Protein AF-A0A0K8PI45-F1 (afdb_monomer)

Secondary structure (DSSP, 8-state):
-HHHHHHTT-HHHHHHHHTSGGGGGS-HHHHHHHHHHHHHHHHHTT-HHHHHHHH-STTTT-SS--TTHHHHHHHHHHHHHHTT-HHHHHHHHHHHHHH-TT--S-HHHHHHHHTT-----TT----------------

pLDDT: mean 88.5, std 16.89, range [37.84, 98.69]

Nearest PDB structures (foldseek):
  7t6d-assembly1_B  TM=7.467E-01  e=3.863E-02  Escherichia coli
  5jhe-assembly1_A-2  TM=7.079E-01  e=7.406E-02  Saccharomyces cerevisiae S288C
  5dbk-assembly1_B  TM=7.147E-01  e=1.052E+00  Bacillus thuringiensis Bt407
  8gl8-assembly1_I  TM=6.540E-01  e=1.735E+00  Flavobacterium johnsoniae
  8ppl-assembly1_Iv  TM=5.389E-01  e=1.162E+00  Homo sapiens

Solvent-accessible surface area (backbone atoms only — not comparable to full-atom values): 8057 Å² total; per-residue (Å²): 110,43,58,56,34,34,78,68,76,35,29,68,59,13,36,56,57,45,68,34,78,67,45,77,74,42,54,73,67,54,42,50,52,36,35,52,41,31,21,51,24,26,45,79,70,69,36,34,72,60,17,41,60,53,52,63,47,75,73,68,76,44,89,71,81,50,99,56,44,21,62,53,29,36,55,42,14,53,34,29,39,76,66,69,39,49,75,60,12,48,57,28,16,52,57,9,43,77,50,34,86,81,62,85,62,65,33,60,59,58,37,34,49,77,68,72,49,80,86,74,67,86,79,76,75,82,86,85,86,90,82,85,85,83,88,85,92,82,134

InterPro domains:
  IPR011990 Tetratricopeptide-like helical domain superfamily [G3DSA:1.25.40.10] (1-135)
  IPR011990 Tetratricopeptide-like helical domain superfamily [SSF48452] (2-102)

Radius of gyration: 21.33 Å; Cα contacts (8 Å, |Δi|>4): 146; chains: 1; bounding box: 35×62×61 Å

Organism: Streptomyces azureus (NCBI:txid146537)

Mean predicted aligned error: 8.24 Å

Structure (mmCIF, N/CA/C/O backbone):
data_AF-A0A0K8PI45-F1
#
_entry.id   AF-A0A0K8PI45-F1
#
loop_
_atom_site.group_PDB
_atom_site.id
_atom_site.type_symbol
_atom_site.label_atom_id
_atom_site.label_alt_id
_atom_site.label_comp_id
_atom_site.label_asym_id
_atom_site.label_entity_id
_atom_site.label_seq_id
_atom_site.pdbx_PDB_ins_code
_atom_site.Cartn_x
_atom_site.Cartn_y
_atom_site.Cartn_z
_atom_site.occupancy
_atom_site.B_iso_or_equiv
_atom_site.auth_seq_id
_atom_site.auth_comp_id
_atom_site.auth_asym_id
_atom_site.auth_atom_id
_atom_site.pdbx_PDB_model_num
ATOM 1 N N . MET A 1 1 ? 7.998 -3.359 14.413 1.00 76.81 1 MET A N 1
ATOM 2 C CA . MET A 1 1 ? 7.149 -3.571 15.609 1.00 76.81 1 MET A CA 1
ATOM 3 C C . MET A 1 1 ? 5.669 -3.460 15.256 1.00 76.81 1 MET A C 1
ATOM 5 O O . MET A 1 1 ? 4.974 -4.438 15.459 1.00 76.81 1 MET A O 1
ATOM 9 N N . ALA A 1 2 ? 5.201 -2.361 14.649 1.00 85.00 2 ALA A N 1
ATOM 10 C CA . ALA A 1 2 ? 3.801 -2.249 14.211 1.00 85.00 2 ALA A CA 1
ATOM 11 C C . ALA A 1 2 ? 3.386 -3.331 13.189 1.00 85.00 2 ALA A C 1
ATOM 13 O O . ALA A 1 2 ? 2.350 -3.962 13.353 1.00 85.00 2 ALA A O 1
ATOM 14 N N . ASP A 1 3 ? 4.238 -3.623 12.200 1.00 86.31 3 ASP A N 1
ATOM 15 C CA . ASP A 1 3 ? 3.992 -4.702 11.226 1.00 86.31 3 ASP A CA 1
ATOM 16 C C . ASP A 1 3 ? 3.883 -6.093 11.884 1.00 86.31 3 ASP A C 1
ATOM 18 O O . ASP A 1 3 ? 3.066 -6.920 11.490 1.00 86.31 3 ASP A O 1
ATOM 22 N N . CYS A 1 4 ? 4.638 -6.323 12.965 1.00 87.25 4 CYS A N 1
ATOM 23 C CA . CYS A 1 4 ? 4.587 -7.578 13.712 1.00 87.25 4 CYS A CA 1
ATOM 24 C C . CYS A 1 4 ? 3.240 -7.766 14.424 1.00 87.25 4 CYS A C 1
ATOM 26 O O . CYS A 1 4 ? 2.741 -8.883 14.458 1.00 87.25 4 CYS A O 1
ATOM 28 N N . GLU A 1 5 ? 2.624 -6.706 14.964 1.00 92.19 5 GLU A N 1
ATOM 29 C CA . GLU A 1 5 ? 1.279 -6.821 15.553 1.00 92.19 5 GLU A CA 1
ATOM 30 C C . GLU A 1 5 ? 0.236 -7.182 14.485 1.00 92.19 5 GLU A C 1
ATOM 32 O O . GLU A 1 5 ? -0.629 -8.016 14.750 1.00 92.19 5 GLU A O 1
ATOM 37 N N . ARG A 1 6 ? 0.360 -6.645 13.259 1.00 90.6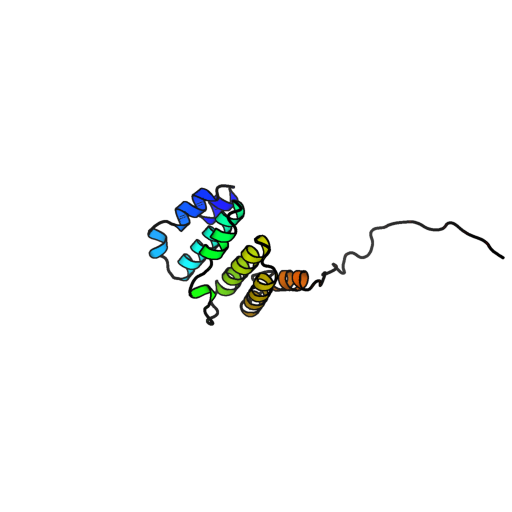2 6 ARG A N 1
ATOM 38 C CA . ARG A 1 6 ? -0.489 -7.040 12.122 1.00 90.62 6 ARG A CA 1
ATOM 39 C C . ARG A 1 6 ? -0.334 -8.531 11.808 1.00 90.62 6 ARG A C 1
ATOM 41 O O . ARG A 1 6 ? -1.327 -9.250 11.779 1.00 90.62 6 ARG A O 1
ATOM 48 N N . GLY A 1 7 ? 0.905 -9.015 11.688 1.00 84.88 7 GLY A N 1
ATOM 49 C CA . GLY A 1 7 ? 1.199 -10.438 11.466 1.00 84.88 7 GLY A CA 1
ATOM 50 C C . GLY A 1 7 ? 0.716 -11.375 12.586 1.00 84.88 7 GLY A C 1
ATOM 51 O O . GLY A 1 7 ? 0.512 -12.560 12.347 1.00 84.88 7 GLY A O 1
ATOM 52 N N . LEU A 1 8 ? 0.482 -10.850 13.795 1.00 90.75 8 LEU A N 1
ATOM 53 C CA . LEU A 1 8 ? -0.118 -11.569 14.927 1.00 90.75 8 LEU A CA 1
ATOM 54 C C . LEU A 1 8 ? -1.656 -11.461 14.976 1.00 90.75 8 LEU A C 1
ATOM 56 O O . LEU A 1 8 ? -2.258 -11.823 15.990 1.00 90.75 8 LEU A O 1
ATOM 60 N N . GLY A 1 9 ? -2.293 -10.942 13.922 1.00 91.56 9 GLY A N 1
ATOM 61 C CA . GLY A 1 9 ? -3.746 -10.782 13.831 1.00 91.56 9 GLY A CA 1
ATOM 62 C C . GLY A 1 9 ? -4.298 -9.641 14.687 1.00 91.56 9 GLY A C 1
ATOM 63 O O . GLY A 1 9 ? -5.431 -9.722 15.152 1.00 91.56 9 GLY A O 1
ATOM 64 N N . ARG A 1 10 ? -3.498 -8.598 14.947 1.00 95.31 10 ARG A N 1
ATOM 65 C CA . ARG A 1 10 ? -3.889 -7.418 15.744 1.00 95.31 10 ARG A CA 1
ATOM 66 C C . ARG A 1 10 ? -3.748 -6.124 14.933 1.00 95.31 10 ARG A C 1
ATOM 68 O O . ARG A 1 10 ? -2.937 -5.259 15.291 1.00 95.31 10 ARG A O 1
ATOM 75 N N . PRO A 1 11 ? -4.490 -5.981 13.824 1.00 95.25 11 PRO A N 1
ATOM 76 C CA . PRO A 1 11 ? -4.386 -4.817 12.946 1.00 95.25 11 PRO A CA 1
ATOM 77 C C . PRO A 1 11 ? -4.694 -3.491 13.663 1.00 95.25 11 PRO A C 1
ATOM 79 O O . PRO A 1 11 ? -4.076 -2.472 13.359 1.00 95.25 11 PRO A O 1
ATOM 82 N N . GLU A 1 12 ? -5.560 -3.485 14.676 1.00 95.25 12 GLU A N 1
ATOM 83 C CA . GLU A 1 12 ? -5.893 -2.288 15.455 1.00 95.25 12 GLU A CA 1
ATOM 84 C C . GLU A 1 12 ? -4.668 -1.739 16.194 1.00 95.25 12 GLU A C 1
ATOM 86 O O . GL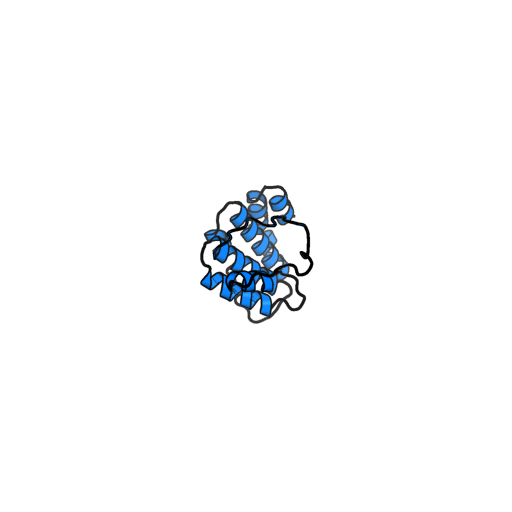U A 1 12 ? -4.397 -0.541 16.156 1.00 95.25 12 GLU A O 1
ATOM 91 N N . LYS A 1 13 ? -3.850 -2.618 16.788 1.00 94.81 13 LYS A N 1
ATOM 92 C CA . LYS A 1 13 ? -2.611 -2.196 17.459 1.00 94.81 13 LYS A CA 1
ATOM 93 C C . LYS A 1 13 ? -1.590 -1.646 16.473 1.00 94.81 13 LYS A C 1
ATOM 95 O O . LYS A 1 13 ? -0.878 -0.696 16.792 1.00 94.81 13 LYS A O 1
ATOM 100 N N . ALA A 1 14 ? -1.510 -2.226 15.276 1.00 94.75 14 ALA A N 1
ATOM 101 C CA . ALA A 1 14 ? -0.649 -1.700 14.224 1.00 94.75 14 ALA A CA 1
ATOM 102 C C . ALA A 1 14 ? -1.067 -0.272 13.825 1.00 94.75 14 ALA A C 1
ATOM 104 O O . ALA A 1 14 ? -0.198 0.575 13.606 1.00 94.75 14 ALA A O 1
ATOM 105 N N . LEU A 1 15 ? -2.375 0.020 13.800 1.00 95.25 15 LEU A N 1
ATOM 106 C CA . LEU A 1 15 ? -2.891 1.371 13.570 1.00 95.25 15 LEU A CA 1
ATOM 107 C C . LEU A 1 15 ? -2.580 2.339 14.702 1.00 95.25 15 LEU A C 1
ATOM 109 O O . LEU A 1 15 ? -2.118 3.444 14.417 1.00 95.25 15 LEU A O 1
ATOM 113 N N . ASP A 1 16 ? -2.775 1.929 15.954 1.00 95.50 16 ASP A N 1
ATOM 114 C CA . ASP A 1 16 ? -2.450 2.766 17.112 1.00 95.50 16 ASP A CA 1
ATOM 115 C C . ASP A 1 16 ? -0.975 3.186 17.080 1.00 95.50 16 ASP A C 1
ATOM 117 O O . ASP A 1 16 ? -0.636 4.358 17.251 1.00 95.50 16 ASP A O 1
ATOM 121 N N . MET A 1 17 ? -0.086 2.239 16.769 1.00 94.69 17 MET A N 1
ATOM 122 C CA . MET A 1 17 ? 1.345 2.505 16.636 1.00 94.69 17 MET A CA 1
ATOM 123 C C . MET A 1 17 ? 1.678 3.403 15.440 1.00 94.69 17 MET A C 1
ATOM 125 O O . MET A 1 17 ? 2.581 4.232 15.531 1.00 94.69 17 MET A O 1
ATOM 129 N N . ALA A 1 18 ? 0.973 3.252 14.317 1.00 94.31 18 ALA A N 1
ATOM 130 C CA . ALA A 1 18 ? 1.173 4.086 13.134 1.00 94.31 18 ALA A CA 1
ATOM 131 C C . ALA A 1 18 ? 0.618 5.508 13.270 1.00 94.31 18 ALA A C 1
ATOM 133 O O . ALA A 1 18 ? 1.105 6.412 12.592 1.00 94.31 18 ALA A O 1
ATOM 134 N N . GLY A 1 19 ? -0.361 5.714 14.152 1.00 92.00 19 GLY A N 1
ATOM 135 C CA . GLY A 1 19 ? -0.903 7.027 14.501 1.00 92.00 19 GLY A CA 1
ATOM 136 C C . GLY A 1 19 ? -0.161 7.740 15.634 1.00 92.00 19 GLY A C 1
ATOM 137 O O . GLY A 1 19 ? -0.535 8.859 15.985 1.00 92.00 19 GLY A O 1
ATOM 138 N N . ALA A 1 20 ? 0.864 7.118 16.224 1.00 95.19 20 ALA A N 1
ATOM 139 C CA . ALA A 1 20 ? 1.569 7.674 17.372 1.00 95.19 20 ALA A CA 1
ATOM 140 C C . ALA A 1 20 ? 2.336 8.970 17.008 1.00 95.19 20 ALA A C 1
ATOM 142 O O . ALA A 1 20 ? 2.958 9.036 15.942 1.00 95.19 20 ALA A O 1
ATOM 143 N N . PRO A 1 21 ? 2.374 9.994 17.887 1.00 93.50 21 PRO A N 1
ATOM 144 C CA . PRO A 1 21 ? 3.078 11.254 17.623 1.00 93.50 21 PRO A CA 1
ATOM 145 C C . PRO A 1 21 ? 4.567 11.086 17.283 1.00 93.50 21 PRO A C 1
ATOM 147 O O . PRO A 1 21 ? 5.155 11.911 16.581 1.00 93.50 21 PRO A O 1
A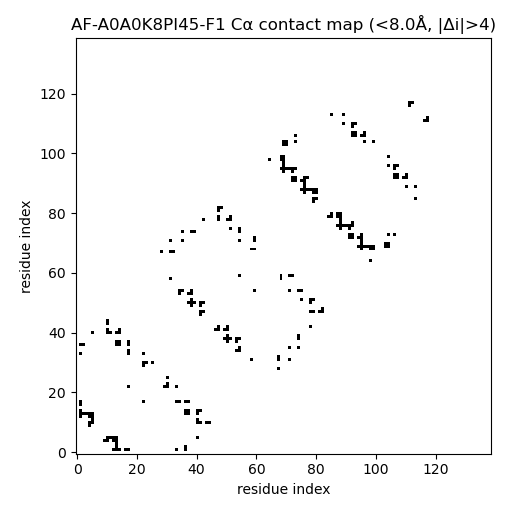TOM 150 N N . GLU A 1 22 ? 5.193 10.019 17.776 1.00 93.94 22 GLU A N 1
ATOM 151 C CA . GLU A 1 22 ? 6.582 9.648 17.515 1.00 93.94 22 GLU A CA 1
ATOM 152 C C . GLU A 1 22 ? 6.850 9.385 16.032 1.00 93.94 22 GLU A C 1
ATOM 154 O O . GLU A 1 22 ? 7.962 9.635 15.571 1.00 93.94 22 GLU A O 1
ATOM 159 N N . VAL A 1 23 ? 5.842 8.957 15.264 1.00 94.12 23 VAL A N 1
ATOM 160 C CA . VAL A 1 23 ? 5.972 8.709 13.821 1.00 94.12 23 VAL A CA 1
ATOM 161 C C . VAL A 1 23 ? 6.366 9.985 13.076 1.00 94.12 23 VAL A C 1
ATOM 163 O O . VAL A 1 23 ? 7.175 9.933 12.153 1.00 94.12 23 VAL A O 1
ATOM 166 N N . HIS A 1 24 ? 5.899 11.156 13.520 1.00 91.56 24 HIS A N 1
ATOM 167 C CA . HIS A 1 24 ? 6.281 12.443 12.925 1.00 91.56 24 HIS A CA 1
ATOM 168 C C . HIS A 1 24 ? 7.754 12.809 13.140 1.00 91.56 24 HIS A C 1
ATOM 170 O O . HIS A 1 24 ? 8.273 13.681 12.446 1.00 91.56 24 HIS A O 1
ATOM 176 N N . LYS A 1 25 ? 8.426 12.160 14.098 1.00 94.81 25 LYS A N 1
ATOM 177 C CA . LYS A 1 25 ? 9.853 12.358 14.383 1.00 94.81 25 LYS A CA 1
ATOM 178 C C . LYS A 1 25 ? 10.745 11.445 13.541 1.00 94.81 25 LYS A C 1
ATOM 180 O O . LYS A 1 25 ? 11.956 11.648 13.533 1.00 94.81 25 LYS A O 1
ATOM 185 N N . LEU A 1 26 ? 10.171 10.445 12.869 1.00 95.62 26 LEU A N 1
ATOM 186 C CA . LEU A 1 26 ? 10.907 9.589 11.945 1.00 95.62 26 LEU A CA 1
ATOM 187 C C . LEU A 1 26 ? 11.327 10.379 10.707 1.00 95.62 26 LEU A C 1
ATOM 189 O O . LEU A 1 26 ? 10.720 11.393 10.345 1.00 95.62 26 LEU A O 1
ATOM 193 N N . ASP A 1 27 ? 12.353 9.874 10.034 1.00 95.94 27 ASP A N 1
ATOM 194 C CA . ASP A 1 27 ? 12.712 10.341 8.708 1.00 95.94 27 ASP A CA 1
ATOM 195 C C . ASP A 1 27 ? 11.612 10.005 7.688 1.00 95.94 27 ASP A C 1
ATOM 197 O O . ASP A 1 27 ? 10.622 9.322 7.971 1.00 95.94 27 ASP A O 1
ATOM 201 N N . LYS A 1 28 ? 11.765 10.517 6.464 1.00 94.69 28 LYS A N 1
ATOM 202 C CA . LYS A 1 28 ? 10.740 10.333 5.434 1.00 94.69 28 LYS A CA 1
ATOM 203 C C . LYS A 1 28 ? 10.511 8.851 5.117 1.00 94.69 28 LYS A C 1
ATOM 205 O O . LYS A 1 28 ? 9.360 8.464 4.933 1.00 94.69 28 LYS A O 1
ATOM 210 N N . ALA A 1 29 ? 11.577 8.049 5.105 1.00 95.44 29 ALA A N 1
ATOM 211 C CA . ALA A 1 29 ? 11.496 6.608 4.909 1.00 95.44 29 ALA A CA 1
ATOM 212 C C . ALA A 1 29 ? 10.610 5.968 5.984 1.00 95.44 29 ALA A C 1
ATOM 214 O O . ALA A 1 29 ? 9.597 5.357 5.657 1.00 95.44 29 ALA A O 1
ATOM 215 N N . GLY A 1 30 ? 10.915 6.203 7.266 1.00 96.44 30 GLY A N 1
ATOM 216 C CA . GLY A 1 30 ? 10.136 5.677 8.383 1.00 96.44 30 GLY A CA 1
ATOM 217 C C . GLY A 1 30 ? 8.675 6.130 8.369 1.00 96.44 30 GLY A C 1
ATOM 218 O O . GLY A 1 30 ? 7.783 5.329 8.635 1.00 96.44 30 GLY A O 1
ATOM 219 N N . GLN A 1 31 ? 8.393 7.380 7.992 1.00 96.56 31 GLN A N 1
ATOM 220 C CA . GLN A 1 31 ? 7.012 7.856 7.840 1.00 96.56 31 GLN A CA 1
ATOM 221 C C . GLN A 1 31 ? 6.249 7.113 6.732 1.00 96.56 31 GLN A C 1
ATOM 223 O O . GLN A 1 31 ? 5.066 6.811 6.899 1.00 96.56 31 GLN A O 1
ATOM 228 N N . VAL A 1 32 ? 6.903 6.811 5.605 1.00 97.19 32 VAL A N 1
ATOM 229 C CA . VAL A 1 32 ? 6.291 6.023 4.526 1.00 97.19 32 VAL A CA 1
ATOM 230 C C . VAL A 1 32 ? 6.080 4.573 4.959 1.00 97.19 32 VAL A C 1
ATOM 232 O O . VAL A 1 32 ? 4.996 4.042 4.728 1.00 97.19 32 VAL A O 1
ATOM 235 N N . GLU A 1 33 ? 7.040 3.959 5.652 1.00 96.44 33 GLU A N 1
ATOM 236 C CA . GLU A 1 33 ? 6.870 2.607 6.201 1.00 96.44 33 GLU A CA 1
ATOM 237 C C . GLU A 1 33 ? 5.674 2.530 7.152 1.00 96.44 33 GLU A C 1
ATOM 239 O O . GLU A 1 33 ? 4.827 1.648 7.022 1.00 96.44 33 GLU A O 1
ATOM 244 N N . MET A 1 34 ? 5.538 3.488 8.074 1.00 97.19 34 MET A N 1
ATOM 245 C CA . MET A 1 34 ? 4.400 3.503 8.998 1.00 97.19 34 MET A CA 1
ATOM 246 C C . MET A 1 34 ? 3.063 3.684 8.268 1.00 97.19 34 MET A C 1
ATOM 248 O O . MET A 1 34 ? 2.062 3.088 8.667 1.00 97.19 34 MET A O 1
ATOM 252 N N . ARG A 1 35 ? 3.040 4.437 7.162 1.00 97.50 35 ARG A N 1
ATOM 253 C CA . ARG A 1 35 ? 1.862 4.558 6.291 1.00 97.50 35 ARG A CA 1
ATOM 254 C C . ARG A 1 35 ? 1.520 3.238 5.596 1.00 97.50 35 ARG A C 1
ATOM 256 O O . ARG A 1 35 ? 0.348 2.870 5.572 1.00 97.50 35 ARG A O 1
ATOM 263 N N . LEU A 1 36 ? 2.516 2.525 5.069 1.00 97.81 36 LEU A N 1
ATOM 264 C CA . LEU A 1 36 ? 2.336 1.200 4.466 1.00 97.81 36 LEU A CA 1
ATOM 265 C C . LEU A 1 36 ? 1.763 0.206 5.484 1.00 97.81 36 LEU A C 1
ATOM 267 O O . LEU A 1 36 ? 0.772 -0.467 5.199 1.00 97.81 36 LEU A O 1
ATOM 271 N N . VAL A 1 37 ? 2.314 0.186 6.701 1.00 97.38 37 VAL A N 1
ATOM 272 C CA . VAL A 1 37 ? 1.817 -0.662 7.795 1.00 97.38 37 VAL A CA 1
ATOM 273 C C . VAL A 1 37 ? 0.364 -0.334 8.136 1.00 97.38 37 VAL A C 1
ATOM 275 O O . VAL A 1 37 ? -0.456 -1.247 8.248 1.00 97.38 37 VAL A O 1
ATOM 278 N N . ALA A 1 38 ? 0.028 0.954 8.262 1.00 97.81 38 ALA A N 1
ATOM 279 C CA . ALA A 1 38 ? -1.328 1.394 8.571 1.00 97.81 38 ALA A CA 1
ATOM 280 C C . ALA A 1 38 ? -2.335 1.035 7.470 1.00 97.81 38 ALA A C 1
ATOM 282 O O . ALA A 1 38 ? -3.470 0.659 7.756 1.00 97.81 38 ALA A O 1
ATOM 283 N N . ALA A 1 39 ? -1.935 1.151 6.206 1.00 98.19 39 ALA A N 1
ATOM 284 C CA . ALA A 1 39 ? -2.777 0.769 5.084 1.00 98.19 39 ALA A CA 1
ATOM 285 C C . ALA A 1 39 ? -3.024 -0.745 5.052 1.00 98.19 39 ALA A C 1
ATOM 287 O O . ALA A 1 39 ? -4.170 -1.161 4.905 1.00 98.19 39 ALA A O 1
ATOM 288 N N . GLY A 1 40 ? -1.984 -1.557 5.274 1.00 97.31 40 GLY A N 1
ATOM 289 C CA . GLY A 1 40 ? -2.118 -3.010 5.405 1.00 97.31 40 GLY A CA 1
ATOM 290 C C . GLY A 1 40 ? -3.078 -3.396 6.531 1.00 97.31 40 GLY A C 1
ATOM 291 O O . GLY A 1 40 ? -4.020 -4.144 6.306 1.00 97.31 40 GLY A O 1
ATOM 292 N N . ALA A 1 41 ? -2.928 -2.792 7.713 1.00 97.75 41 ALA A N 1
ATOM 293 C CA . ALA A 1 41 ? -3.823 -3.047 8.842 1.00 97.75 41 ALA A CA 1
ATOM 294 C C . ALA A 1 41 ? -5.292 -2.696 8.537 1.00 97.75 41 ALA A C 1
ATOM 296 O O . ALA A 1 41 ? -6.201 -3.423 8.929 1.00 97.75 41 ALA A O 1
ATOM 297 N N . ARG A 1 42 ? -5.544 -1.605 7.801 1.00 98.19 42 ARG A N 1
ATOM 298 C CA . ARG A 1 42 ? -6.899 -1.259 7.343 1.00 98.19 42 ARG A CA 1
ATOM 299 C C . ARG A 1 42 ? -7.466 -2.299 6.384 1.00 98.19 42 ARG A C 1
ATOM 301 O O . ARG A 1 42 ? -8.636 -2.646 6.513 1.00 98.19 42 ARG A O 1
ATOM 308 N N . ARG A 1 43 ? -6.656 -2.818 5.459 1.00 97.31 43 ARG A N 1
ATOM 309 C CA . ARG A 1 43 ? -7.084 -3.876 4.531 1.00 97.31 43 ARG A CA 1
ATOM 310 C C . ARG A 1 43 ? -7.445 -5.166 5.254 1.00 97.31 43 ARG A C 1
ATOM 312 O O . ARG A 1 43 ? -8.494 -5.723 4.953 1.00 97.31 43 ARG A O 1
ATOM 319 N N . ASP A 1 44 ? -6.657 -5.570 6.245 1.00 96.00 44 ASP A N 1
ATOM 320 C CA . ASP A 1 44 ? -6.934 -6.768 7.050 1.00 96.00 44 ASP A CA 1
ATOM 321 C C . ASP A 1 44 ? -8.281 -6.677 7.784 1.00 96.00 44 ASP A C 1
ATOM 323 O O . ASP A 1 44 ? -8.958 -7.680 7.991 1.00 96.00 44 ASP A O 1
ATOM 327 N N . MET A 1 45 ? -8.709 -5.462 8.136 1.00 96.44 45 MET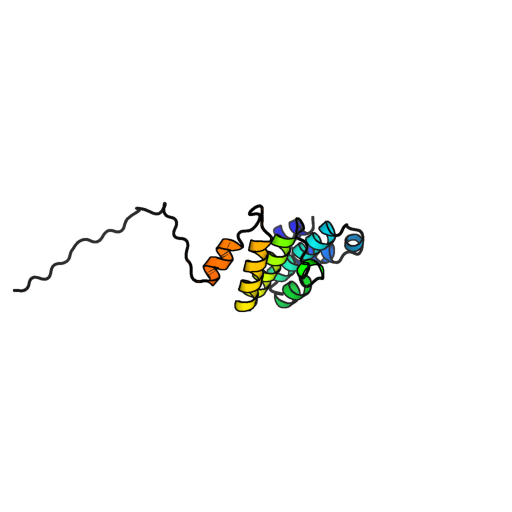 A N 1
ATOM 328 C CA . MET A 1 45 ? -10.020 -5.191 8.738 1.00 96.44 45 MET A CA 1
ATOM 329 C C . MET A 1 45 ? -11.135 -4.932 7.708 1.00 96.44 45 MET A C 1
ATOM 331 O O . MET A 1 45 ? -12.226 -4.504 8.084 1.00 96.44 45 MET A O 1
ATOM 335 N N . GLY A 1 46 ? -10.874 -5.107 6.410 1.00 96.69 46 GLY A N 1
ATOM 336 C CA . GLY A 1 46 ? -11.826 -4.827 5.328 1.00 96.69 46 GLY A CA 1
ATOM 337 C C . GLY A 1 46 ? -12.092 -3.336 5.073 1.00 96.69 46 GLY A C 1
ATOM 338 O O . GLY A 1 46 ? -13.001 -2.983 4.325 1.00 96.69 46 GLY A O 1
ATOM 339 N N . GLN A 1 47 ? -11.308 -2.434 5.664 1.00 98.25 47 GLN A N 1
ATOM 340 C CA . GLN A 1 47 ? -11.465 -0.980 5.548 1.00 98.25 47 GLN A CA 1
ATOM 341 C C . GLN A 1 47 ? -10.742 -0.442 4.302 1.00 98.25 47 GLN A C 1
ATOM 343 O O . GLN A 1 47 ? -9.820 0.373 4.395 1.00 98.25 47 GLN A O 1
ATOM 348 N N . LEU A 1 48 ? -11.141 -0.918 3.123 1.00 98.25 48 LEU A N 1
ATOM 349 C CA . LEU A 1 48 ? -10.419 -0.690 1.866 1.00 98.25 48 LEU A CA 1
ATOM 350 C C . LEU A 1 48 ? -10.329 0.794 1.480 1.00 98.25 48 LEU A C 1
ATOM 352 O O . LEU A 1 48 ? -9.235 1.286 1.205 1.00 98.25 48 LEU A O 1
ATOM 356 N N . ASP A 1 49 ? -11.432 1.540 1.564 1.00 98.25 49 ASP A N 1
ATOM 357 C CA . ASP A 1 49 ? -11.436 2.982 1.271 1.00 98.25 49 ASP A CA 1
ATOM 358 C C . ASP A 1 49 ? -10.486 3.756 2.189 1.00 98.25 49 ASP A C 1
ATOM 360 O O . ASP A 1 49 ? -9.735 4.634 1.755 1.00 98.25 49 ASP A O 1
ATOM 364 N N . ALA A 1 50 ? -10.462 3.393 3.472 1.00 98.25 50 ALA A N 1
ATOM 365 C CA . ALA A 1 50 ? -9.564 4.012 4.430 1.00 98.25 50 ALA A CA 1
ATOM 366 C C . ALA A 1 50 ? -8.099 3.654 4.131 1.00 98.25 50 ALA A C 1
ATOM 368 O O . ALA A 1 50 ? -7.221 4.500 4.313 1.00 98.25 50 ALA A O 1
ATOM 369 N N . ALA A 1 51 ? -7.809 2.434 3.667 1.00 98.38 51 ALA A N 1
ATOM 370 C CA . ALA A 1 51 ? -6.466 2.037 3.246 1.00 98.38 51 ALA A CA 1
ATOM 371 C C . ALA A 1 51 ? -5.988 2.864 2.042 1.00 98.38 51 ALA A C 1
ATOM 373 O O . ALA A 1 51 ? -4.875 3.390 2.068 1.00 98.38 51 ALA A O 1
ATOM 374 N N . ILE A 1 52 ? -6.854 3.060 1.044 1.00 98.62 52 ILE A N 1
ATOM 375 C CA . ILE A 1 52 ? -6.582 3.902 -0.129 1.00 98.62 52 ILE A CA 1
ATOM 376 C C . ILE A 1 52 ? -6.253 5.332 0.314 1.00 98.62 52 ILE A C 1
ATOM 378 O O . ILE A 1 52 ? -5.189 5.849 -0.024 1.00 98.62 52 ILE A O 1
ATOM 382 N N . VAL A 1 53 ? -7.109 5.955 1.132 1.00 98.44 53 VAL A N 1
ATOM 383 C CA . VAL A 1 53 ? -6.884 7.322 1.643 1.00 98.44 53 VAL A CA 1
ATOM 384 C C . VAL A 1 53 ? -5.595 7.419 2.461 1.00 98.44 53 VAL A C 1
ATOM 386 O O . VAL A 1 53 ? -4.879 8.411 2.380 1.00 98.44 53 VAL A O 1
ATOM 389 N N . THR A 1 54 ? -5.257 6.380 3.225 1.00 98.00 54 THR A N 1
ATOM 390 C CA . THR A 1 54 ? -4.023 6.343 4.026 1.00 98.00 54 THR A CA 1
ATOM 391 C C . THR A 1 54 ? -2.776 6.449 3.161 1.00 98.00 54 THR A C 1
ATOM 393 O O . THR A 1 54 ? -1.830 7.141 3.535 1.00 98.00 54 THR A O 1
ATOM 396 N N . LEU A 1 55 ? -2.777 5.761 2.019 1.00 98.25 55 LEU A N 1
ATOM 397 C CA . LEU A 1 55 ? -1.656 5.686 1.083 1.00 98.25 55 LEU A CA 1
ATOM 398 C C . LEU A 1 55 ? -1.514 6.940 0.215 1.00 98.25 55 LEU A C 1
ATOM 400 O O . LEU A 1 55 ? -0.426 7.199 -0.297 1.00 98.25 55 LEU A O 1
ATOM 404 N N . GLN A 1 56 ? -2.573 7.742 0.079 1.00 97.56 56 GLN A N 1
ATOM 405 C CA . GLN A 1 56 ? -2.512 9.015 -0.632 1.00 97.56 56 GLN A CA 1
ATOM 406 C C . GLN A 1 56 ? -1.601 9.994 0.110 1.00 97.56 56 GLN A C 1
ATOM 408 O O . GLN A 1 56 ? -1.896 10.477 1.204 1.00 97.56 56 GLN A O 1
ATOM 413 N N . SER A 1 57 ? -0.457 10.295 -0.497 1.00 95.12 57 SER A N 1
ATOM 414 C CA . SER A 1 57 ? 0.514 11.233 0.051 1.00 95.12 57 SER A CA 1
ATOM 415 C C . SER A 1 57 ? 1.327 11.905 -1.061 1.00 95.12 57 SER A C 1
ATOM 417 O O . SER A 1 57 ? 1.346 11.418 -2.195 1.00 95.12 57 SER A O 1
ATOM 419 N N . PRO A 1 58 ? 2.037 13.010 -0.767 1.00 95.25 58 PRO A N 1
ATOM 420 C CA . PRO A 1 58 ? 2.931 13.637 -1.741 1.00 95.25 58 PRO A CA 1
ATOM 421 C C . PRO A 1 58 ? 4.010 12.681 -2.268 1.00 95.25 58 PRO A C 1
ATOM 423 O O . PRO A 1 58 ? 4.453 12.812 -3.405 1.00 95.25 58 PRO A O 1
ATOM 426 N N . GLU A 1 59 ? 4.424 11.701 -1.460 1.00 95.81 59 GLU A N 1
ATOM 427 C CA . GLU A 1 59 ? 5.413 10.695 -1.853 1.00 95.81 59 GLU A CA 1
ATOM 428 C C . GLU A 1 59 ? 4.875 9.728 -2.912 1.00 95.81 59 GLU A C 1
ATOM 430 O O . GLU A 1 59 ? 5.628 9.348 -3.805 1.00 95.81 59 GLU A O 1
ATOM 435 N N . LEU A 1 60 ? 3.584 9.375 -2.858 1.00 96.88 60 LEU A N 1
ATOM 436 C CA . LEU A 1 60 ? 2.941 8.513 -3.856 1.00 96.88 60 LEU A CA 1
ATOM 437 C C . LEU A 1 60 ? 2.959 9.168 -5.250 1.00 96.88 60 LEU A C 1
ATOM 439 O O . LEU A 1 60 ? 3.221 8.501 -6.251 1.00 96.88 60 LEU A O 1
ATOM 443 N N . ALA A 1 61 ? 2.724 10.483 -5.301 1.00 91.69 61 ALA A N 1
ATOM 444 C CA . ALA A 1 61 ? 2.697 11.279 -6.529 1.00 91.69 61 ALA A CA 1
ATOM 445 C C . ALA A 1 61 ? 4.084 11.775 -6.989 1.00 91.69 61 ALA A C 1
ATOM 447 O O . ALA A 1 61 ? 4.193 12.440 -8.018 1.00 91.69 61 ALA A O 1
ATOM 448 N N . SER A 1 62 ? 5.147 11.490 -6.234 1.00 93.75 62 SER A N 1
ATOM 449 C CA . SER A 1 62 ? 6.495 11.958 -6.554 1.00 93.75 62 SER A CA 1
ATOM 450 C C . SER A 1 62 ? 7.070 11.245 -7.782 1.00 93.75 62 SER A C 1
ATOM 452 O O . SER A 1 62 ? 6.977 10.023 -7.910 1.00 93.75 62 SER A O 1
ATOM 454 N N . ASN A 1 63 ? 7.754 12.008 -8.640 1.00 90.75 63 ASN A N 1
ATOM 455 C CA . ASN A 1 63 ? 8.538 11.476 -9.762 1.00 90.75 63 ASN A CA 1
ATOM 456 C C . ASN A 1 63 ? 9.921 10.958 -9.328 1.00 90.75 63 ASN A C 1
ATOM 458 O O . ASN A 1 63 ? 10.585 10.260 -10.090 1.00 90.75 63 ASN A O 1
ATOM 462 N N . SER A 1 64 ? 10.380 11.308 -8.122 1.00 93.06 64 SER A N 1
ATOM 463 C CA . SER A 1 64 ? 11.651 10.812 -7.592 1.00 93.06 64 SER A CA 1
ATOM 464 C C . SER A 1 64 ? 11.492 9.370 -7.120 1.00 93.06 64 SER A C 1
ATOM 466 O O . SER A 1 64 ? 10.662 9.086 -6.252 1.00 93.06 64 SER A O 1
ATOM 468 N N . VAL A 1 65 ? 12.301 8.470 -7.679 1.00 93.56 65 VAL A N 1
ATOM 469 C CA . VAL A 1 65 ? 12.347 7.068 -7.257 1.00 93.56 65 VAL A CA 1
ATOM 470 C C . VAL A 1 65 ? 13.200 6.965 -5.997 1.00 93.56 65 VAL A C 1
ATOM 472 O O . VAL A 1 65 ? 14.381 7.305 -5.997 1.00 93.56 65 VAL A O 1
ATOM 475 N N . GLN A 1 66 ? 12.569 6.524 -4.917 1.00 95.56 66 GLN A N 1
ATOM 476 C CA . GLN A 1 66 ? 13.163 6.260 -3.613 1.00 95.56 66 GLN A CA 1
ATOM 477 C C . GLN A 1 66 ? 13.048 4.759 -3.302 1.00 95.56 66 GLN A C 1
ATOM 479 O O . GLN A 1 66 ? 12.207 4.087 -3.905 1.00 95.56 66 GLN A O 1
ATOM 484 N N . PRO A 1 67 ? 13.804 4.225 -2.325 1.00 94.75 67 PRO A N 1
ATOM 485 C CA . PRO A 1 67 ? 13.755 2.799 -1.973 1.00 94.75 67 PRO A CA 1
ATOM 486 C C . PRO A 1 67 ? 12.368 2.264 -1.564 1.00 94.75 67 PRO A C 1
ATOM 488 O O . PRO A 1 67 ? 12.128 1.063 -1.558 1.00 94.75 67 PRO A O 1
ATOM 491 N N . TRP A 1 68 ? 11.435 3.140 -1.183 1.00 95.44 68 TRP A N 1
ATOM 492 C CA . TRP A 1 68 ? 10.056 2.779 -0.831 1.00 95.44 68 TRP A CA 1
ATOM 493 C C . TRP A 1 68 ? 9.048 3.007 -1.964 1.00 95.44 68 TRP A C 1
ATOM 495 O O . TRP A 1 68 ? 7.884 2.646 -1.811 1.00 95.44 68 TRP A O 1
ATOM 505 N N . THR A 1 69 ? 9.444 3.628 -3.081 1.00 97.50 69 THR A N 1
ATOM 506 C CA . THR A 1 69 ? 8.502 4.076 -4.121 1.00 97.50 69 THR A CA 1
ATOM 507 C C . THR A 1 69 ? 7.751 2.911 -4.761 1.00 97.50 69 THR A C 1
ATOM 509 O O . THR A 1 69 ? 6.531 2.999 -4.886 1.00 97.50 69 THR A O 1
ATOM 512 N N . ALA A 1 70 ? 8.446 1.825 -5.119 1.00 97.19 70 ALA A N 1
ATOM 513 C CA . ALA A 1 70 ? 7.821 0.632 -5.693 1.00 97.19 70 ALA A CA 1
ATOM 514 C C . ALA A 1 70 ? 6.771 0.045 -4.738 1.00 97.19 70 ALA A C 1
ATOM 516 O O . ALA A 1 70 ? 5.593 -0.022 -5.082 1.00 97.19 70 ALA A O 1
ATOM 517 N N . ARG A 1 71 ? 7.164 -0.235 -3.487 1.00 97.69 71 ARG A N 1
ATOM 518 C CA . ARG A 1 71 ? 6.270 -0.772 -2.444 1.00 97.69 71 ARG A CA 1
ATOM 519 C C . ARG A 1 71 ? 5.075 0.134 -2.142 1.00 97.69 71 ARG A C 1
ATOM 521 O O . ARG A 1 71 ? 3.967 -0.361 -1.962 1.00 97.69 71 ARG A O 1
ATOM 528 N N . LEU A 1 72 ? 5.266 1.455 -2.111 1.00 98.19 72 LEU A N 1
ATOM 529 C CA . LEU A 1 72 ? 4.179 2.411 -1.879 1.00 98.19 72 LEU A CA 1
ATOM 530 C C . LEU A 1 72 ? 3.141 2.386 -3.011 1.00 98.19 72 LEU A C 1
ATOM 532 O O . LEU A 1 72 ? 1.941 2.352 -2.743 1.00 98.19 72 LEU A O 1
ATOM 536 N N . ARG A 1 73 ? 3.597 2.387 -4.268 1.00 98.44 73 ARG A N 1
ATOM 537 C CA . ARG A 1 73 ? 2.715 2.330 -5.444 1.00 98.44 73 ARG A CA 1
ATOM 538 C C . ARG A 1 73 ? 2.026 0.976 -5.565 1.00 98.44 73 ARG A C 1
ATOM 540 O O . ARG A 1 73 ? 0.829 0.944 -5.825 1.00 98.44 73 ARG A O 1
ATOM 547 N N . TYR A 1 74 ? 2.753 -0.103 -5.288 1.00 98.44 74 TYR A N 1
ATOM 548 C CA . TYR A 1 74 ? 2.213 -1.455 -5.225 1.00 98.44 74 TYR A CA 1
ATOM 549 C C . TYR A 1 74 ? 1.079 -1.559 -4.202 1.00 98.44 74 TYR A C 1
ATOM 551 O O . TYR A 1 74 ? -0.029 -1.951 -4.545 1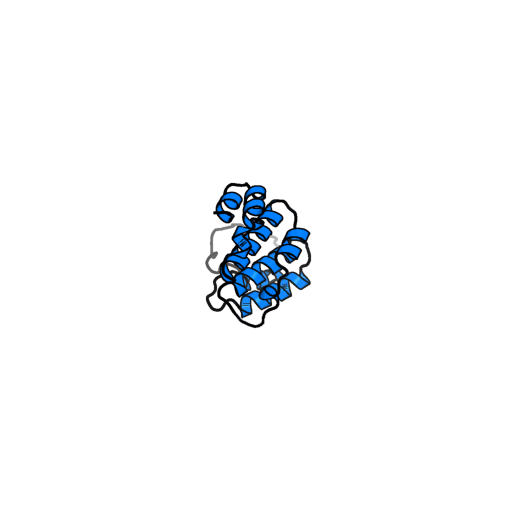.00 98.44 74 TYR A O 1
ATOM 559 N N . ALA A 1 75 ? 1.314 -1.136 -2.954 1.00 98.44 75 ALA A N 1
ATOM 560 C CA . ALA A 1 75 ? 0.299 -1.203 -1.904 1.00 98.44 75 ALA A CA 1
ATOM 561 C C . ALA A 1 75 ? -0.954 -0.384 -2.255 1.00 98.44 75 ALA A C 1
ATOM 563 O O . ALA A 1 75 ? -2.066 -0.766 -1.890 1.00 98.44 75 ALA A O 1
ATOM 564 N N . TYR A 1 76 ? -0.785 0.735 -2.968 1.00 98.69 76 TYR A N 1
ATOM 565 C CA . TYR A 1 76 ? -1.904 1.539 -3.456 1.00 98.69 76 TYR A CA 1
ATOM 566 C C . TYR A 1 76 ? -2.684 0.828 -4.564 1.00 98.69 76 TYR A C 1
ATOM 568 O O . TYR A 1 76 ? -3.910 0.773 -4.494 1.00 98.69 76 TYR A O 1
ATOM 576 N N . ALA A 1 77 ? -1.987 0.238 -5.537 1.00 98.56 77 ALA A N 1
ATOM 577 C CA . ALA A 1 77 ? -2.592 -0.568 -6.593 1.00 98.56 77 ALA A CA 1
ATOM 578 C C . ALA A 1 77 ? -3.379 -1.757 -6.022 1.00 98.56 77 ALA A C 1
ATOM 580 O O . ALA A 1 77 ? -4.536 -1.967 -6.372 1.00 98.56 77 ALA A O 1
ATOM 581 N N . ASP A 1 78 ? -2.792 -2.477 -5.069 1.00 98.31 78 ASP A N 1
ATOM 582 C CA . ASP A 1 78 ? -3.409 -3.644 -4.443 1.00 98.31 78 ASP A CA 1
ATOM 583 C C . ASP A 1 78 ? -4.624 -3.267 -3.568 1.00 98.31 78 ASP A C 1
ATOM 585 O O . ASP A 1 78 ? -5.635 -3.972 -3.535 1.00 98.31 78 ASP A O 1
ATOM 589 N N . ALA A 1 79 ? -4.587 -2.104 -2.904 1.00 98.44 79 ALA A N 1
ATOM 590 C CA . ALA A 1 79 ? -5.748 -1.563 -2.194 1.00 98.44 79 ALA A CA 1
ATOM 591 C C . ALA A 1 79 ? -6.884 -1.156 -3.151 1.00 98.44 79 ALA A C 1
ATOM 593 O O . ALA A 1 79 ? -8.051 -1.415 -2.854 1.00 98.44 79 ALA A O 1
ATOM 594 N N . LEU A 1 80 ? -6.555 -0.545 -4.296 1.00 98.62 80 LEU A N 1
ATOM 595 C CA . LEU A 1 80 ? -7.523 -0.216 -5.348 1.00 98.62 80 LEU A CA 1
ATOM 596 C C . LEU A 1 80 ? -8.162 -1.477 -5.932 1.00 98.62 80 LEU A C 1
ATOM 598 O O . LEU A 1 80 ? -9.383 -1.529 -6.070 1.00 98.62 80 LEU A O 1
ATOM 602 N N . LEU A 1 81 ? -7.353 -2.498 -6.225 1.00 98.25 81 LEU A N 1
ATOM 603 C CA . LEU A 1 81 ? -7.831 -3.758 -6.783 1.00 98.25 81 LEU A CA 1
ATOM 604 C C . LEU A 1 81 ? -8.791 -4.455 -5.820 1.00 98.25 81 LEU A C 1
ATOM 606 O O . LEU A 1 81 ? -9.888 -4.839 -6.217 1.00 98.25 81 LEU A O 1
ATOM 610 N N . ALA A 1 82 ? -8.425 -4.535 -4.538 1.00 97.81 82 ALA A N 1
ATOM 611 C CA . ALA A 1 82 ? -9.292 -5.095 -3.505 1.00 97.81 82 ALA A CA 1
ATOM 612 C C . ALA A 1 82 ? -10.636 -4.351 -3.396 1.00 97.81 82 ALA A C 1
ATOM 614 O O . ALA A 1 82 ? -11.653 -4.961 -3.079 1.00 97.81 82 ALA A O 1
ATOM 615 N N . ALA A 1 83 ? -10.654 -3.042 -3.671 1.00 98.00 83 ALA A N 1
ATOM 616 C CA . ALA A 1 83 ? -11.866 -2.222 -3.694 1.00 98.00 83 ALA A CA 1
ATOM 617 C C . ALA A 1 83 ? -12.652 -2.309 -5.021 1.00 98.00 83 ALA A C 1
ATOM 619 O O . ALA A 1 83 ? -13.613 -1.564 -5.210 1.00 98.00 83 ALA A O 1
ATOM 620 N N . GLY A 1 84 ? -12.243 -3.171 -5.959 1.00 97.69 84 GLY A N 1
ATOM 621 C CA . GLY A 1 84 ? -12.873 -3.328 -7.273 1.00 97.69 84 GLY A CA 1
ATOM 622 C C . GLY A 1 84 ? -12.546 -2.212 -8.272 1.00 97.69 84 GLY A C 1
ATOM 623 O O . GLY A 1 84 ? -13.190 -2.106 -9.313 1.00 97.69 84 GLY A O 1
ATOM 624 N N . ARG A 1 85 ? -11.552 -1.361 -7.986 1.00 98.38 85 ARG A N 1
ATOM 625 C CA . ARG A 1 85 ? -11.123 -0.247 -8.853 1.00 98.38 85 ARG A CA 1
ATOM 626 C C . ARG A 1 85 ? -10.023 -0.704 -9.809 1.00 98.38 85 ARG A C 1
ATOM 628 O O . ARG A 1 85 ? -8.916 -0.171 -9.810 1.00 98.38 85 ARG A O 1
ATOM 635 N N . GLU A 1 86 ? -10.340 -1.716 -10.608 1.00 97.88 86 GLU A N 1
ATOM 636 C CA . GLU A 1 86 ? -9.377 -2.476 -11.415 1.00 97.88 86 GLU A CA 1
ATOM 637 C C . GLU A 1 86 ? -8.590 -1.612 -12.411 1.00 97.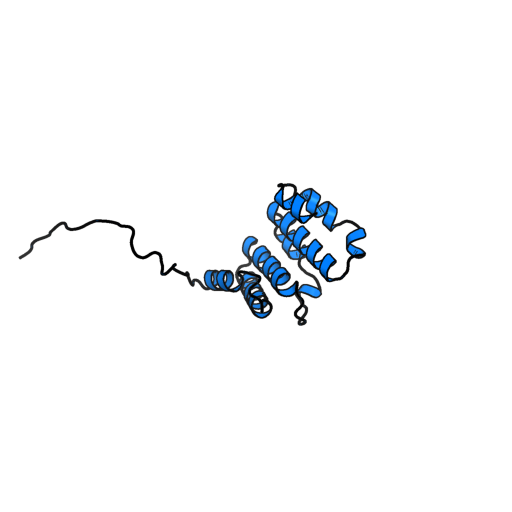88 86 GLU A C 1
ATOM 639 O O . GLU A 1 86 ? -7.365 -1.699 -12.470 1.00 97.88 86 GLU A O 1
ATOM 644 N N . SER A 1 87 ? -9.262 -0.714 -13.141 1.00 97.75 87 SER A N 1
ATOM 645 C CA . SER A 1 87 ? -8.595 0.161 -14.116 1.00 97.75 87 SER A CA 1
ATOM 646 C C . SER A 1 87 ? -7.545 1.062 -13.463 1.00 97.75 87 SER A C 1
ATOM 648 O O . SER A 1 87 ? -6.453 1.230 -13.997 1.00 97.75 87 SER A O 1
ATOM 650 N N . GLU A 1 88 ? -7.842 1.603 -12.280 1.00 98.25 88 GLU A N 1
ATOM 651 C CA . GLU A 1 88 ? -6.879 2.414 -11.534 1.00 98.25 88 GLU A CA 1
ATOM 652 C C . GLU A 1 88 ? -5.770 1.547 -10.938 1.00 98.25 88 GLU A C 1
ATOM 654 O O . GLU A 1 88 ? -4.603 1.933 -10.972 1.00 98.25 88 GLU A O 1
ATOM 659 N N . ALA A 1 89 ? -6.109 0.368 -10.410 1.00 98.44 89 ALA A N 1
ATOM 660 C CA . ALA A 1 89 ? -5.124 -0.567 -9.881 1.00 98.44 89 ALA A CA 1
ATOM 661 C C . ALA A 1 89 ? -4.074 -0.916 -10.940 1.00 98.44 89 ALA A C 1
ATOM 663 O O . ALA A 1 89 ? -2.878 -0.802 -10.682 1.00 98.44 89 ALA A O 1
ATOM 664 N N . ARG A 1 90 ? -4.521 -1.234 -12.156 1.00 98.38 90 ARG A N 1
ATOM 665 C CA . ARG A 1 90 ? -3.667 -1.498 -13.313 1.00 98.38 90 ARG A CA 1
ATOM 666 C C . ARG A 1 90 ? -2.687 -0.353 -13.590 1.00 98.38 90 ARG A C 1
ATOM 668 O O . ARG A 1 90 ? -1.488 -0.590 -13.727 1.00 98.38 90 ARG A O 1
ATOM 675 N N . GLU A 1 91 ? -3.167 0.892 -13.640 1.00 98.25 91 GLU A N 1
ATOM 676 C CA . GLU A 1 91 ? -2.298 2.062 -13.847 1.00 98.25 91 GLU A CA 1
ATOM 677 C C . GLU A 1 91 ? -1.226 2.188 -12.757 1.00 98.25 91 GLU A C 1
ATOM 679 O O . GLU A 1 91 ? -0.084 2.568 -13.028 1.00 98.25 91 GLU A O 1
ATOM 684 N N . TRP A 1 92 ? -1.583 1.889 -11.509 1.00 98.31 92 TRP A N 1
ATOM 685 C CA . TRP A 1 92 ? -0.654 1.983 -10.389 1.00 98.31 92 TRP A CA 1
ATOM 686 C C . TRP A 1 92 ? 0.309 0.800 -10.298 1.00 98.31 92 TRP A C 1
ATOM 688 O O . TRP A 1 92 ? 1.461 1.027 -9.925 1.00 98.31 92 TRP A O 1
ATOM 698 N N . PHE A 1 93 ? -0.091 -0.405 -10.711 1.00 98.44 93 PHE A N 1
ATOM 699 C CA . PHE A 1 93 ? 0.829 -1.531 -10.883 1.00 98.44 93 PHE A CA 1
ATOM 700 C C . PHE A 1 93 ? 1.873 -1.224 -11.957 1.00 98.44 93 PHE A C 1
ATOM 702 O O . PHE A 1 93 ? 3.060 -1.383 -11.692 1.00 98.44 93 PHE A O 1
ATOM 709 N N . ALA A 1 94 ? 1.482 -0.656 -13.103 1.00 97.81 94 ALA A N 1
ATOM 710 C CA . ALA A 1 94 ? 2.441 -0.215 -14.121 1.00 97.81 94 ALA A CA 1
ATOM 711 C C . ALA A 1 94 ? 3.464 0.795 -13.560 1.00 97.81 94 ALA A C 1
ATOM 713 O O . ALA A 1 94 ? 4.671 0.637 -13.736 1.00 97.81 94 ALA A O 1
ATOM 714 N N . LYS A 1 95 ? 3.009 1.786 -12.781 1.00 97.81 95 LYS A N 1
ATOM 715 C CA . LYS A 1 95 ? 3.909 2.745 -12.108 1.00 97.81 95 LYS A CA 1
ATOM 716 C C . LYS A 1 95 ? 4.778 2.113 -11.017 1.00 97.81 95 LYS A C 1
ATOM 718 O O . LYS A 1 95 ? 5.809 2.696 -10.660 1.00 97.81 95 LYS A O 1
ATOM 723 N N . ALA A 1 96 ? 4.339 1.008 -10.416 1.00 97.75 96 ALA A N 1
ATOM 724 C CA . ALA A 1 96 ? 5.138 0.241 -9.469 1.00 97.75 96 ALA A CA 1
ATOM 725 C C . ALA A 1 96 ? 6.255 -0.504 -10.211 1.00 97.75 96 ALA A C 1
ATOM 727 O O . ALA A 1 96 ? 7.410 -0.315 -9.844 1.00 97.75 96 ALA A O 1
ATOM 728 N N . VAL A 1 97 ? 5.938 -1.197 -11.314 1.00 97.25 97 VAL A N 1
ATOM 729 C CA . VAL A 1 97 ? 6.915 -1.852 -12.208 1.00 97.25 97 VAL A CA 1
ATOM 730 C C . VAL A 1 97 ? 7.996 -0.872 -12.668 1.00 97.25 97 VAL A 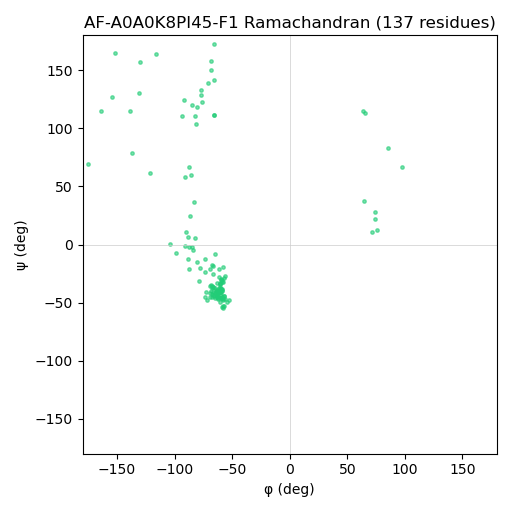C 1
ATOM 732 O O . VAL A 1 97 ? 9.183 -1.155 -12.556 1.00 97.25 97 VAL A O 1
ATOM 735 N N . GLU A 1 98 ? 7.612 0.324 -13.119 1.00 96.00 98 GLU A N 1
ATOM 736 C CA . GLU A 1 98 ? 8.571 1.357 -13.545 1.00 96.00 98 GLU A CA 1
ATOM 737 C C . GLU A 1 98 ? 9.539 1.800 -12.431 1.00 96.00 98 GLU A C 1
ATOM 739 O O . GLU A 1 98 ? 10.670 2.221 -12.702 1.00 96.00 98 GLU A O 1
ATOM 744 N N . ALA A 1 99 ? 9.091 1.761 -11.173 1.00 96.06 99 ALA A N 1
ATOM 745 C CA . ALA A 1 99 ? 9.896 2.137 -10.016 1.00 96.06 99 ALA A CA 1
ATOM 746 C C . ALA A 1 99 ? 10.724 0.972 -9.452 1.00 96.06 99 ALA A C 1
ATOM 748 O O . ALA A 1 99 ? 11.712 1.229 -8.760 1.00 96.06 99 ALA A O 1
ATOM 749 N N . ASP A 1 100 ? 10.336 -0.271 -9.735 1.00 95.75 100 ASP A N 1
ATOM 750 C CA . ASP A 1 100 ? 10.868 -1.489 -9.127 1.00 95.75 100 ASP A CA 1
ATOM 751 C C . ASP A 1 100 ? 12.104 -2.024 -9.861 1.00 95.75 100 ASP A C 1
ATOM 753 O O . ASP A 1 100 ? 12.096 -3.060 -10.521 1.00 95.75 100 ASP A O 1
ATOM 757 N N . ARG A 1 101 ? 13.198 -1.264 -9.791 1.00 89.81 101 ARG A N 1
ATOM 758 C CA . ARG A 1 101 ? 14.430 -1.568 -10.542 1.00 89.81 101 ARG A CA 1
ATOM 759 C C . ARG A 1 101 ? 15.170 -2.809 -10.051 1.00 89.81 101 ARG A C 1
ATOM 761 O O . ARG A 1 101 ? 16.015 -3.325 -10.777 1.00 89.81 101 ARG A O 1
ATOM 768 N N . ASP A 1 102 ? 14.919 -3.222 -8.818 1.00 89.62 102 ASP A N 1
ATOM 769 C CA . ASP A 1 102 ? 15.541 -4.361 -8.153 1.00 89.62 102 ASP A CA 1
ATOM 770 C C . ASP A 1 102 ? 14.624 -5.592 -8.083 1.00 89.62 102 ASP A C 1
ATOM 772 O O . ASP A 1 102 ? 15.061 -6.622 -7.574 1.00 89.62 102 ASP A O 1
ATOM 776 N N . GLY A 1 103 ? 13.400 -5.515 -8.626 1.00 92.44 103 GLY A N 1
ATOM 777 C CA . GLY A 1 103 ? 12.436 -6.619 -8.597 1.00 92.44 103 GLY A CA 1
ATOM 778 C C . GLY A 1 103 ? 11.990 -6.963 -7.176 1.00 92.44 103 GLY A C 1
ATOM 779 O O . GLY A 1 103 ? 11.863 -8.132 -6.820 1.00 92.44 103 GLY A O 1
ATOM 780 N N . SER A 1 104 ? 11.828 -5.944 -6.331 1.00 92.94 104 SER A N 1
ATOM 781 C CA . SER A 1 104 ? 11.401 -6.073 -4.937 1.00 92.94 104 SER A CA 1
ATOM 782 C C . SER A 1 104 ? 9.912 -6.406 -4.778 1.00 92.94 104 SER A C 1
ATOM 784 O O . SER A 1 104 ? 9.476 -6.751 -3.677 1.00 92.94 104 SER A O 1
ATOM 786 N N . THR A 1 105 ? 9.129 -6.292 -5.852 1.00 95.94 105 THR A N 1
ATOM 787 C CA . THR A 1 105 ? 7.693 -6.568 -5.901 1.00 95.94 105 THR A CA 1
ATOM 788 C C . THR A 1 105 ? 7.351 -7.485 -7.074 1.00 95.94 105 THR A C 1
ATOM 790 O O . THR A 1 105 ? 8.045 -7.520 -8.083 1.00 95.94 105 THR A O 1
ATOM 793 N N . ASP A 1 106 ? 6.223 -8.178 -6.975 1.00 96.38 106 ASP A N 1
ATOM 794 C CA . ASP A 1 106 ? 5.609 -8.958 -8.058 1.00 96.38 106 ASP A CA 1
ATOM 795 C C . ASP A 1 106 ? 4.689 -8.089 -8.945 1.00 96.38 106 ASP A C 1
ATOM 797 O O . ASP A 1 106 ? 3.761 -8.583 -9.581 1.00 96.38 106 ASP A O 1
ATOM 801 N N . ALA A 1 107 ? 4.909 -6.766 -9.001 1.00 97.12 107 ALA A N 1
ATOM 802 C CA . ALA A 1 107 ? 4.025 -5.835 -9.709 1.00 97.12 107 ALA A CA 1
ATOM 803 C C . ALA A 1 107 ? 3.847 -6.168 -11.200 1.00 97.12 107 ALA A C 1
ATOM 805 O O . ALA A 1 107 ? 2.784 -5.897 -11.759 1.00 97.12 107 ALA A O 1
ATOM 806 N N . SER A 1 108 ? 4.879 -6.725 -11.845 1.00 96.06 108 SER A N 1
ATOM 807 C CA . SER A 1 108 ? 4.828 -7.148 -13.249 1.00 96.06 108 SER A CA 1
ATOM 808 C C . SER A 1 108 ? 3.836 -8.279 -13.457 1.00 96.06 108 SER A C 1
ATOM 810 O O . SER A 1 108 ? 3.069 -8.253 -14.416 1.00 96.06 108 SER A O 1
ATOM 812 N N . ASP A 1 109 ? 3.831 -9.233 -12.533 1.00 95.19 109 ASP A N 1
ATOM 813 C CA . ASP A 1 109 ? 3.037 -10.450 -12.625 1.00 95.19 109 ASP A CA 1
ATOM 814 C C . ASP A 1 109 ? 1.576 -10.099 -12.358 1.00 95.19 109 ASP A C 1
ATOM 816 O O . ASP A 1 109 ? 0.697 -10.414 -13.155 1.00 95.19 109 ASP A O 1
ATOM 820 N N . ARG A 1 110 ? 1.332 -9.285 -11.323 1.00 96.56 110 ARG A N 1
ATOM 821 C CA . ARG A 1 110 ? 0.007 -8.726 -11.019 1.00 96.56 110 ARG A CA 1
ATOM 822 C C . ARG A 1 110 ? -0.555 -7.900 -12.177 1.00 96.56 110 ARG A C 1
ATOM 824 O O . ARG A 1 110 ? -1.750 -7.955 -12.450 1.00 96.56 110 ARG A O 1
ATOM 831 N N . LEU A 1 111 ? 0.286 -7.129 -12.870 1.00 96.25 111 LEU A N 1
ATOM 832 C CA . LEU A 1 111 ? -0.138 -6.377 -14.052 1.00 96.25 111 LEU A CA 1
ATOM 833 C C . LEU A 1 111 ? -0.506 -7.306 -15.216 1.00 96.25 111 LEU A C 1
ATOM 835 O O . LEU A 1 111 ? -1.521 -7.075 -15.865 1.00 96.25 111 LEU A O 1
ATOM 839 N N . ALA A 1 112 ? 0.291 -8.347 -15.458 1.00 94.44 112 ALA A N 1
ATOM 840 C CA . ALA A 1 112 ? 0.036 -9.337 -16.499 1.00 94.44 112 ALA A CA 1
ATOM 841 C C . ALA A 1 112 ? -1.267 -10.120 -16.248 1.00 94.44 112 ALA A C 1
ATOM 843 O O . ALA A 1 112 ? -2.059 -10.296 -17.172 1.00 94.44 112 ALA A O 1
ATOM 844 N N . GLU A 1 113 ? -1.545 -10.498 -14.998 1.00 93.75 113 GLU A N 1
ATOM 845 C CA . GLU A 1 113 ? -2.817 -11.119 -14.603 1.00 93.75 113 GLU A CA 1
ATOM 846 C C . GLU A 1 113 ? -4.014 -10.210 -14.926 1.00 93.75 113 GLU A C 1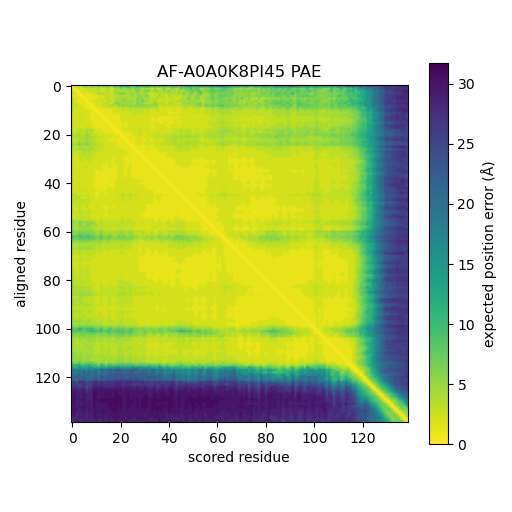
ATOM 848 O O . GLU A 1 113 ? -4.995 -10.657 -15.519 1.00 93.75 113 GLU A O 1
ATOM 853 N N . LEU A 1 114 ? -3.920 -8.910 -14.610 1.00 94.12 114 LEU A N 1
ATOM 854 C CA . LEU A 1 114 ? -4.944 -7.911 -14.962 1.00 94.12 114 LEU A CA 1
ATOM 855 C C . LEU A 1 114 ? -5.061 -7.665 -16.475 1.00 94.12 114 LEU A C 1
ATOM 857 O O . LEU A 1 114 ? -6.054 -7.113 -16.945 1.00 94.12 114 LEU A O 1
ATOM 861 N N . ASP A 1 115 ? -4.043 -8.040 -17.243 1.00 92.81 115 ASP A N 1
ATOM 862 C CA . ASP A 1 115 ? -4.043 -8.058 -18.705 1.00 92.81 115 ASP A CA 1
ATOM 863 C C . ASP A 1 115 ? -4.645 -9.340 -19.300 1.00 92.81 115 ASP A C 1
ATOM 865 O O . ASP A 1 115 ? -4.795 -9.441 -20.520 1.00 92.81 115 ASP A O 1
ATOM 869 N N . GLY A 1 116 ? -5.006 -10.314 -18.461 1.00 89.50 116 GLY A N 1
ATOM 870 C CA . GLY A 1 116 ? -5.468 -11.628 -18.899 1.00 89.50 116 GLY A CA 1
ATOM 871 C C . GLY A 1 116 ? -4.345 -12.517 -19.438 1.00 89.50 116 GLY A C 1
ATOM 872 O O . GLY A 1 116 ? -4.610 -13.434 -20.215 1.00 89.50 116 GLY A O 1
ATOM 873 N N . VAL A 1 117 ? -3.092 -12.240 -19.067 1.00 86.50 117 VAL A N 1
ATOM 874 C CA . VAL A 1 117 ? -1.938 -13.083 -19.385 1.00 86.50 117 VAL A CA 1
ATOM 875 C C . VAL A 1 117 ? -1.709 -14.042 -18.221 1.00 86.50 117 VAL A C 1
ATOM 877 O O . VAL A 1 117 ? -1.290 -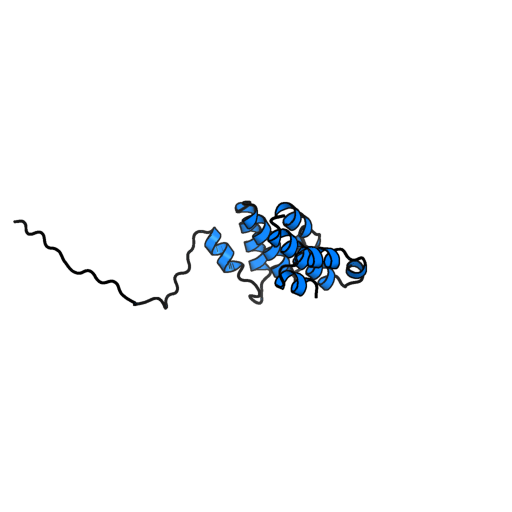13.627 -17.144 1.00 86.50 117 VAL A O 1
ATOM 880 N N . GLU A 1 118 ? -1.962 -15.331 -18.444 1.00 71.88 118 GLU A N 1
ATOM 881 C CA . GLU A 1 118 ? -1.643 -16.375 -17.469 1.00 71.88 118 GLU A CA 1
ATOM 882 C C . GLU A 1 118 ? -0.240 -16.935 -17.724 1.00 71.88 118 GLU A C 1
ATOM 884 O O . GLU A 1 118 ? 0.074 -17.406 -18.822 1.00 71.88 118 GLU A O 1
ATOM 889 N N . PHE A 1 119 ? 0.614 -16.898 -16.701 1.00 65.50 119 PHE A N 1
ATOM 890 C CA . PHE A 1 119 ? 1.895 -17.594 -16.729 1.00 65.50 119 PHE A CA 1
ATOM 891 C C . PHE A 1 119 ? 1.667 -19.067 -16.387 1.00 65.50 119 PHE A C 1
ATOM 893 O O . PHE A 1 119 ? 1.456 -19.425 -15.230 1.00 65.50 119 PHE A O 1
ATOM 900 N N . VAL A 1 120 ? 1.709 -19.929 -17.401 1.00 72.69 120 VAL A N 1
ATOM 901 C CA . VAL A 1 120 ? 1.776 -21.380 -17.194 1.00 72.69 120 VAL A CA 1
ATOM 902 C C . VAL A 1 120 ? 3.201 -21.758 -16.793 1.00 72.69 120 VAL A C 1
ATOM 904 O O . VAL A 1 120 ? 4.161 -21.365 -17.461 1.00 72.69 120 VAL A O 1
ATOM 907 N N . ASP A 1 121 ? 3.357 -22.499 -15.695 1.00 67.88 121 ASP A N 1
ATOM 908 C CA . ASP A 1 121 ? 4.659 -23.057 -15.332 1.00 67.88 121 ASP A CA 1
ATOM 909 C C . ASP A 1 121 ? 5.053 -24.092 -16.392 1.00 67.88 121 ASP A C 1
ATOM 911 O O . ASP A 1 121 ? 4.436 -25.151 -16.515 1.00 67.88 121 ASP A O 1
ATOM 915 N N . ALA A 1 122 ? 6.078 -23.773 -17.182 1.00 64.56 122 ALA A N 1
ATOM 916 C CA . ALA A 1 122 ? 6.584 -24.646 -18.235 1.00 64.56 122 ALA A CA 1
ATOM 917 C C . ALA A 1 122 ? 7.193 -25.954 -17.690 1.00 64.56 122 ALA A C 1
ATOM 919 O O . ALA A 1 122 ? 7.522 -26.836 -18.477 1.00 64.56 122 ALA A O 1
ATOM 920 N N . LEU A 1 123 ? 7.354 -26.091 -16.366 1.00 60.19 123 LEU A N 1
ATOM 921 C CA . LEU A 1 123 ? 7.791 -27.326 -15.709 1.00 60.19 123 LEU A CA 1
ATOM 922 C C . LEU A 1 123 ? 6.634 -28.249 -15.288 1.00 60.19 123 LEU A C 1
ATOM 924 O O . LEU A 1 123 ? 6.901 -29.344 -14.800 1.00 60.19 123 LEU A O 1
ATOM 928 N N . ALA A 1 124 ? 5.373 -27.866 -15.512 1.00 59.91 124 ALA A N 1
ATOM 929 C CA . ALA A 1 124 ? 4.208 -28.734 -15.313 1.00 59.91 124 ALA A CA 1
ATOM 930 C C . ALA A 1 124 ? 3.937 -29.654 -16.526 1.00 59.91 124 ALA A C 1
ATOM 932 O O . ALA A 1 124 ? 2.786 -29.913 -16.881 1.00 59.91 124 ALA A O 1
ATOM 933 N N . GLU A 1 125 ? 4.991 -30.145 -17.183 1.00 56.50 125 GLU A N 1
ATOM 934 C CA . GLU A 1 125 ? 4.872 -31.242 -18.143 1.00 56.50 125 GLU A CA 1
ATOM 935 C C . GLU A 1 125 ? 4.866 -32.583 -17.380 1.00 56.50 125 GLU A C 1
ATOM 937 O O . GLU A 1 125 ? 5.890 -33.018 -16.859 1.00 56.50 125 GLU A O 1
ATOM 942 N N . ASP A 1 126 ? 3.693 -33.229 -17.386 1.00 55.16 126 ASP A N 1
ATOM 943 C CA . ASP A 1 126 ? 3.430 -34.660 -17.143 1.00 55.16 126 ASP A CA 1
ATOM 944 C C . ASP A 1 126 ? 3.251 -35.161 -15.691 1.00 55.16 126 ASP A C 1
ATOM 946 O O . ASP A 1 126 ? 4.128 -35.797 -15.119 1.00 55.16 126 ASP A O 1
ATOM 950 N N . GLU A 1 127 ? 2.033 -35.015 -15.150 1.00 50.25 127 GLU A N 1
ATOM 951 C CA . GLU A 1 127 ? 1.399 -36.072 -14.336 1.00 50.25 127 GLU A CA 1
ATOM 952 C C . GLU A 1 127 ? -0.095 -36.226 -14.712 1.00 50.25 127 GLU A C 1
ATOM 954 O O . GLU A 1 127 ? -0.988 -35.727 -14.037 1.00 50.25 127 GLU A O 1
ATOM 959 N N . GLY A 1 128 ? -0.341 -36.926 -15.830 1.00 48.12 128 GLY A N 1
ATOM 960 C CA . GLY A 1 128 ? -1.377 -37.961 -15.989 1.00 48.12 128 GLY A CA 1
ATOM 961 C C . GLY A 1 128 ? -2.876 -37.623 -15.915 1.00 48.12 128 GLY A C 1
ATOM 962 O O . GLY A 1 128 ? -3.425 -37.476 -14.836 1.00 48.12 128 GLY A O 1
ATOM 963 N N . GLU A 1 129 ? -3.564 -37.769 -17.054 1.00 45.19 129 GLU A N 1
ATOM 964 C CA . GLU A 1 129 ? -4.855 -38.477 -17.225 1.00 45.19 129 GLU A CA 1
ATOM 965 C C . GLU A 1 129 ? -5.007 -38.725 -18.750 1.00 45.19 129 GLU A C 1
ATOM 967 O O . GLU A 1 129 ? -5.008 -37.788 -19.536 1.00 45.19 129 GLU A O 1
ATOM 972 N N . GLY A 1 130 ? -5.020 -39.932 -19.325 1.00 48.12 130 GLY A N 1
ATOM 973 C CA . GLY A 1 130 ? -5.528 -41.205 -18.828 1.00 48.12 130 GLY A CA 1
ATOM 974 C C . GLY A 1 130 ? -6.935 -41.470 -19.377 1.00 48.12 130 GLY A C 1
ATOM 975 O O . GLY A 1 130 ? -7.885 -41.471 -18.606 1.00 48.12 130 GLY A O 1
ATOM 976 N N . GLY A 1 131 ? -7.095 -41.688 -20.693 1.00 39.53 131 GLY A N 1
ATOM 977 C CA . GLY A 1 131 ? -8.411 -41.981 -21.283 1.00 39.53 131 GLY A CA 1
ATOM 978 C C . GLY A 1 131 ? -8.402 -42.312 -22.778 1.00 39.53 131 GLY A C 1
ATOM 979 O O . GLY A 1 131 ? -8.891 -41.532 -23.590 1.00 39.53 131 GLY A O 1
ATOM 980 N N . GLU A 1 132 ? -7.858 -43.473 -23.149 1.00 42.72 132 GLU A N 1
ATOM 981 C CA . GLU A 1 132 ? -7.961 -44.038 -24.500 1.00 42.72 132 GLU A CA 1
ATOM 982 C C . GLU A 1 132 ? -9.344 -44.678 -24.755 1.00 42.72 132 GLU A C 1
ATOM 984 O O . GLU A 1 132 ? -9.819 -45.502 -23.978 1.00 42.72 132 GLU A O 1
ATOM 989 N N . ALA A 1 133 ? -9.910 -44.326 -25.914 1.00 44.16 133 ALA A N 1
ATOM 990 C CA . ALA A 1 133 ? -10.791 -45.100 -26.795 1.00 44.16 133 ALA A CA 1
ATOM 991 C C . ALA A 1 133 ? -12.189 -45.567 -26.313 1.00 44.16 133 ALA A C 1
ATOM 993 O O . ALA A 1 133 ? -12.366 -46.531 -25.571 1.00 44.16 133 ALA A O 1
ATOM 994 N N . SER A 1 134 ? -13.222 -45.027 -26.969 1.00 37.84 134 SER A N 1
ATOM 995 C CA . SER A 1 134 ? -14.343 -45.851 -27.435 1.00 37.84 134 SER A CA 1
ATOM 996 C C . SER A 1 134 ? -14.644 -45.547 -28.897 1.00 37.84 134 SER A C 1
ATOM 998 O O . SER A 1 134 ? -14.701 -44.395 -29.320 1.00 37.84 134 SER A O 1
ATOM 1000 N N . ALA A 1 135 ? -14.746 -46.634 -29.652 1.00 45.28 135 ALA A N 1
ATOM 1001 C CA . ALA A 1 135 ? -14.937 -46.714 -31.086 1.00 45.28 135 ALA A CA 1
ATOM 1002 C C . ALA A 1 135 ? -16.324 -46.230 -31.529 1.00 45.28 135 ALA A C 1
ATOM 1004 O O . ALA A 1 135 ? -17.311 -46.477 -30.839 1.00 45.28 135 ALA A O 1
ATOM 1005 N N . GLU A 1 136 ? -16.416 -45.681 -32.742 1.00 39.69 136 GLU A N 1
ATOM 1006 C CA . GLU A 1 136 ? -17.616 -45.863 -33.558 1.00 39.69 136 GLU A CA 1
ATOM 1007 C C . GLU A 1 136 ? -17.221 -46.103 -35.023 1.00 39.69 136 GLU A C 1
ATOM 1009 O O . GLU A 1 136 ? -16.602 -45.271 -35.684 1.00 39.69 136 GLU A O 1
ATOM 1014 N N . GLU A 1 137 ? -17.549 -47.310 -35.472 1.00 42.53 137 GLU A N 1
ATOM 1015 C CA . GLU A 1 137 ? -17.413 -47.874 -36.810 1.00 42.53 137 GLU A CA 1
ATOM 1016 C C . GLU A 1 137 ? -18.635 -47.480 -37.656 1.00 42.53 137 GLU A C 1
ATOM 1018 O O . GLU A 1 137 ? -19.757 -47.824 -37.287 1.00 42.53 137 GLU A O 1
ATOM 1023 N N . LYS A 1 138 ? -18.415 -46.763 -38.767 1.00 39.75 138 LYS A N 1
ATOM 1024 C CA . LYS A 1 138 ? -19.272 -46.625 -39.971 1.00 39.75 138 LYS A CA 1
ATOM 1025 C C . LYS A 1 138 ? -18.300 -46.263 -41.108 1.00 39.75 138 LYS A C 1
ATOM 1027 O O . LYS A 1 138 ? -17.499 -45.354 -40.910 1.00 39.75 138 LYS A O 1
ATOM 1032 N N . ASP A 1 139 ? -18.208 -46.913 -42.260 1.00 39.16 139 ASP A N 1
ATOM 1033 C CA . ASP A 1 139 ? -19.147 -47.659 -43.107 1.00 39.16 139 ASP A CA 1
ATOM 1034 C C . ASP A 1 139 ? -18.331 -48.657 -43.962 1.00 39.16 139 ASP A C 1
ATOM 1036 O O . ASP A 1 139 ? -17.167 -48.312 -44.293 1.00 39.16 139 ASP A O 1
#

Foldseek 3Di:
DLLVCVVVVNLVSSQVVLPDPCQVVDDPVSVLVSLLSNLSSCVSVVNLVVSLVSLDDPLQVDPDQDPCNLVSLQSNLVSCVSVVVLVVSLVSLVVSVVNCPPPPDPSVVVNCVSVVHDDDDPVPPDDDDDDDDDDDDDD

Sequence (139 aa):
MADCERGLGRPEKALDMAGAPEVHKLDKAGQVEMRLVAAGARRDMGQLDAAIVTLQSPELASNSVQPWTARLRYAYADALLAAGRESEAREWFAKAVEADRDGSTDASDRLAELDGVEFVDALAEDEGEGGEASAEEKD